Protein AF-A0A0C5VUC2-F1 (afdb_monomer_lite)

Radius of gyration: 29.86 Å; chains: 1; bounding box: 49×40×83 Å

Organism: NCBI:txid1445510

Structure (mmCIF, N/CA/C/O backbone):
data_AF-A0A0C5VUC2-F1
#
_entry.id   AF-A0A0C5VUC2-F1
#
loop_
_atom_site.group_PDB
_atom_site.id
_atom_site.type_symbol
_atom_site.label_atom_id
_atom_site.label_alt_id
_atom_site.label_comp_id
_atom_site.label_asym_id
_atom_site.label_entity_id
_atom_site.label_seq_id
_atom_site.pdbx_PDB_ins_code
_atom_site.Cartn_x
_atom_site.Cartn_y
_atom_site.Cartn_z
_atom_site.occupancy
_atom_site.B_iso_or_equiv
_atom_site.auth_seq_id
_atom_site.auth_comp_id
_atom_site.auth_asym_id
_atom_site.auth_atom_id
_atom_site.pdbx_PDB_model_num
ATOM 1 N N . MET A 1 1 ? 20.462 -7.675 -20.625 1.00 51.81 1 MET A N 1
ATOM 2 C CA . MET A 1 1 ? 21.841 -7.228 -20.310 1.00 51.81 1 MET A CA 1
ATOM 3 C C . MET A 1 1 ? 21.957 -5.773 -20.726 1.00 51.81 1 MET A C 1
ATOM 5 O O . MET A 1 1 ? 21.554 -5.472 -21.838 1.00 51.81 1 MET A O 1
ATOM 9 N N . SER A 1 2 ? 22.450 -4.881 -19.866 1.00 70.38 2 SER A N 1
ATOM 10 C CA . SER A 1 2 ? 22.642 -3.470 -20.235 1.00 70.38 2 SER A CA 1
ATOM 11 C C . SER A 1 2 ? 23.957 -3.294 -21.000 1.00 70.38 2 SER A C 1
ATOM 13 O O . SER A 1 2 ? 24.976 -3.878 -20.620 1.00 70.38 2 SER A O 1
ATOM 15 N N . LEU A 1 3 ? 23.937 -2.524 -22.091 1.00 79.12 3 LEU A N 1
ATOM 16 C CA . LEU A 1 3 ? 25.144 -2.193 -22.850 1.00 79.12 3 LEU A CA 1
ATOM 17 C C . LEU A 1 3 ? 26.053 -1.284 -22.024 1.00 79.12 3 LEU A C 1
ATOM 19 O O . LEU A 1 3 ? 25.599 -0.331 -21.388 1.00 79.12 3 LEU A O 1
ATOM 23 N N . LYS A 1 4 ? 27.368 -1.519 -22.086 1.00 88.19 4 LYS A N 1
ATOM 24 C CA . LYS A 1 4 ? 28.324 -0.595 -21.467 1.00 88.19 4 LYS A CA 1
ATOM 25 C C . LYS A 1 4 ? 28.269 0.761 -22.193 1.00 88.19 4 LYS A C 1
ATOM 27 O O . LYS A 1 4 ? 28.132 0.774 -23.419 1.00 88.19 4 LYS A O 1
ATOM 32 N N . PRO A 1 5 ? 28.491 1.896 -21.502 1.00 87.06 5 PRO A N 1
ATOM 33 C CA . PRO A 1 5 ? 28.391 3.231 -22.105 1.00 87.06 5 PRO A CA 1
ATOM 34 C C . PRO A 1 5 ? 29.224 3.415 -23.381 1.00 87.06 5 PRO A C 1
ATOM 36 O O . PRO A 1 5 ? 28.774 4.046 -24.332 1.00 87.06 5 PRO A O 1
ATOM 39 N N . LYS A 1 6 ? 30.421 2.812 -23.441 1.00 88.12 6 LYS A N 1
ATOM 40 C CA . LYS A 1 6 ? 31.279 2.842 -24.638 1.00 88.12 6 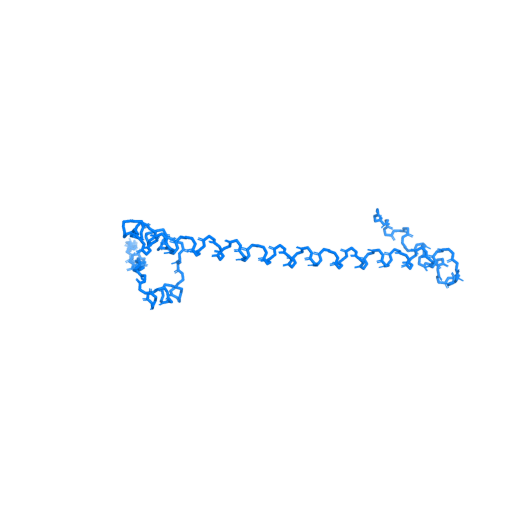LYS A CA 1
ATOM 41 C C . LYS A 1 6 ? 30.666 2.100 -25.835 1.00 88.12 6 LYS A C 1
ATOM 43 O O . LYS A 1 6 ? 30.800 2.564 -26.956 1.00 88.12 6 LYS A O 1
ATOM 48 N N . GLN A 1 7 ? 29.989 0.974 -25.608 1.00 87.25 7 GLN A N 1
ATOM 49 C CA . GLN A 1 7 ? 29.370 0.172 -26.673 1.00 87.25 7 GLN A CA 1
ATOM 50 C C . GLN A 1 7 ? 28.127 0.859 -27.241 1.00 87.25 7 GLN A C 1
ATOM 52 O O . GLN A 1 7 ? 27.912 0.838 -28.447 1.00 87.25 7 GLN A O 1
ATOM 57 N N . ARG A 1 8 ? 27.342 1.506 -26.372 1.00 87.50 8 ARG A N 1
ATOM 58 C CA . ARG A 1 8 ? 26.179 2.297 -26.781 1.00 87.50 8 ARG A CA 1
ATOM 59 C C . ARG A 1 8 ? 26.587 3.467 -27.683 1.00 87.50 8 ARG A C 1
ATOM 61 O O . ARG A 1 8 ? 26.018 3.602 -28.756 1.00 87.50 8 ARG A O 1
ATOM 68 N N . ARG A 1 9 ? 27.639 4.213 -27.315 1.00 88.88 9 ARG A N 1
ATOM 69 C CA . ARG A 1 9 ? 28.180 5.307 -28.147 1.00 88.88 9 ARG A CA 1
ATOM 70 C C . ARG A 1 9 ? 28.633 4.840 -29.530 1.00 88.88 9 ARG A C 1
ATOM 72 O O . ARG A 1 9 ? 28.296 5.471 -30.518 1.00 88.88 9 ARG A O 1
ATOM 79 N N . LEU A 1 10 ? 29.337 3.709 -29.608 1.00 88.81 10 LEU A N 1
ATOM 80 C CA . LEU A 1 10 ? 29.771 3.144 -30.892 1.00 88.81 10 LEU A CA 1
ATOM 81 C C . LEU A 1 10 ? 28.588 2.755 -31.792 1.00 88.81 10 LEU A C 1
ATOM 83 O O . LEU A 1 10 ? 28.628 2.987 -32.995 1.00 88.81 10 LEU A O 1
ATOM 87 N N . LEU A 1 11 ? 27.525 2.186 -31.215 1.00 87.44 11 LEU A N 1
ATOM 88 C CA . LEU A 1 11 ? 26.304 1.870 -31.961 1.00 87.44 11 LEU A CA 1
ATOM 89 C C . LEU A 1 11 ? 25.560 3.131 -32.411 1.00 87.44 11 LEU A C 1
ATOM 91 O O . LEU A 1 11 ? 25.000 3.139 -33.502 1.00 87.44 11 LEU A O 1
ATOM 95 N N . GLU A 1 12 ? 25.551 4.184 -31.593 1.00 88.56 12 GLU A N 1
ATOM 96 C CA . GLU A 1 12 ? 24.946 5.479 -31.928 1.00 88.56 12 GLU A CA 1
ATOM 97 C C . GLU A 1 12 ? 25.704 6.172 -33.071 1.00 88.56 12 GLU A C 1
ATOM 99 O O . GLU A 1 12 ? 25.076 6.641 -34.019 1.00 88.56 12 GLU A O 1
ATOM 104 N N . GLU A 1 13 ? 27.040 6.171 -33.037 1.00 89.19 13 GLU A N 1
ATOM 105 C CA . GLU A 1 13 ? 27.891 6.694 -34.116 1.00 89.19 13 GLU A CA 1
ATOM 106 C C . GLU A 1 13 ? 27.692 5.925 -35.433 1.00 89.19 13 GLU A C 1
ATOM 108 O O . GLU A 1 13 ? 27.571 6.530 -36.501 1.00 89.19 13 GLU A O 1
ATOM 113 N N . GLU A 1 14 ? 27.601 4.594 -35.374 1.00 86.31 14 GLU A N 1
ATOM 114 C CA . GLU A 1 14 ? 27.359 3.755 -36.553 1.00 86.31 14 GLU A CA 1
ATOM 115 C C . GLU A 1 14 ? 25.935 3.936 -37.105 1.00 86.31 14 GLU A C 1
ATOM 117 O O . GLU A 1 14 ? 25.737 4.016 -38.316 1.00 86.31 14 GLU A O 1
ATOM 122 N N . ALA A 1 15 ? 24.934 4.077 -36.232 1.00 87.88 15 ALA A N 1
ATOM 123 C CA . ALA A 1 15 ? 23.557 4.357 -36.632 1.00 87.88 15 ALA A CA 1
ATOM 124 C C . ALA A 1 15 ? 23.398 5.750 -37.263 1.00 87.88 15 ALA A C 1
ATOM 126 O O . ALA A 1 15 ? 22.584 5.917 -38.168 1.00 87.88 15 ALA A O 1
ATOM 127 N N . GLN A 1 16 ? 24.184 6.744 -36.835 1.00 87.88 16 GLN A N 1
ATOM 128 C CA . GLN A 1 16 ? 24.215 8.063 -37.480 1.00 87.88 16 GLN A CA 1
ATOM 129 C C . GLN A 1 16 ? 24.794 7.997 -38.896 1.00 87.88 16 GLN A C 1
ATOM 131 O O . GLN A 1 16 ? 24.320 8.700 -39.787 1.00 87.88 16 GLN A O 1
ATOM 136 N N . ARG A 1 17 ? 25.806 7.150 -39.114 1.00 89.06 17 ARG A N 1
ATOM 137 C CA . ARG A 1 17 ? 26.419 6.947 -40.434 1.00 89.06 17 ARG A CA 1
ATOM 138 C C . ARG A 1 17 ? 25.557 6.085 -41.356 1.00 89.06 17 ARG A C 1
ATOM 140 O O . ARG A 1 17 ? 25.544 6.324 -42.560 1.00 89.06 17 ARG A O 1
ATOM 147 N N . ASN A 1 18 ? 24.833 5.111 -40.806 1.00 89.44 18 ASN A N 1
ATOM 148 C CA . ASN A 1 18 ? 23.943 4.223 -41.548 1.00 89.44 18 ASN A CA 1
ATOM 149 C C . ASN A 1 18 ? 22.591 4.035 -40.822 1.00 89.44 18 ASN A C 1
ATOM 151 O O . ASN A 1 18 ? 22.400 3.053 -40.093 1.00 89.44 18 ASN A O 1
ATOM 155 N N . PRO A 1 19 ? 21.619 4.940 -41.043 1.00 80.81 19 PRO A N 1
ATOM 156 C CA . PRO A 1 19 ? 20.359 4.971 -40.293 1.00 80.81 19 PRO A CA 1
ATOM 157 C C . PRO A 1 19 ? 19.409 3.797 -40.576 1.00 80.81 19 PRO A C 1
ATOM 159 O O . PRO A 1 19 ? 18.481 3.568 -39.804 1.00 80.81 19 PRO A O 1
ATOM 162 N N . GLY A 1 20 ? 19.629 3.036 -41.653 1.00 84.50 20 GLY A N 1
ATOM 163 C CA . GLY A 1 20 ? 18.894 1.800 -41.958 1.00 84.50 20 GLY A CA 1
ATOM 164 C C . GLY A 1 20 ? 19.652 0.522 -41.589 1.00 84.50 20 GLY A C 1
ATOM 165 O O . GLY A 1 20 ? 19.174 -0.578 -41.863 1.00 84.50 20 GLY A O 1
ATOM 166 N N . GLY A 1 21 ? 20.852 0.653 -41.020 1.00 89.31 21 GLY A N 1
ATOM 167 C CA . GLY A 1 21 ? 21.743 -0.465 -40.752 1.00 89.31 21 GLY A CA 1
ATOM 168 C C . GLY A 1 21 ? 21.389 -1.264 -39.491 1.00 89.31 21 GLY A C 1
ATOM 169 O O . GLY A 1 21 ? 20.549 -0.858 -38.681 1.00 89.31 21 GLY A O 1
ATOM 170 N N . PRO A 1 22 ? 22.091 -2.389 -39.259 1.00 89.31 22 PRO A N 1
ATOM 171 C CA . PRO A 1 22 ? 21.886 -3.232 -38.081 1.00 89.31 22 PRO A CA 1
ATOM 172 C C . PRO A 1 22 ? 22.036 -2.478 -36.752 1.00 89.31 22 PRO A C 1
ATOM 174 O O . PRO A 1 22 ? 21.295 -2.751 -35.812 1.00 89.31 22 PRO A O 1
ATOM 177 N N . ALA A 1 23 ? 22.943 -1.496 -36.675 1.00 87.88 23 ALA A N 1
ATOM 178 C CA . ALA A 1 23 ? 23.155 -0.686 -35.474 1.00 87.88 23 ALA A CA 1
ATOM 179 C C . ALA A 1 23 ? 21.909 0.132 -35.086 1.00 87.88 23 ALA A C 1
ATOM 181 O O . ALA A 1 23 ? 21.499 0.116 -33.924 1.00 87.88 23 ALA A O 1
ATOM 182 N N . ALA A 1 24 ? 21.252 0.771 -36.060 1.00 88.38 24 ALA A N 1
ATOM 183 C CA . ALA A 1 24 ? 20.016 1.519 -35.834 1.00 88.38 24 ALA A CA 1
ATOM 184 C C . ALA A 1 24 ? 18.872 0.596 -35.377 1.00 88.38 24 ALA A C 1
ATOM 186 O O . ALA A 1 24 ? 18.122 0.931 -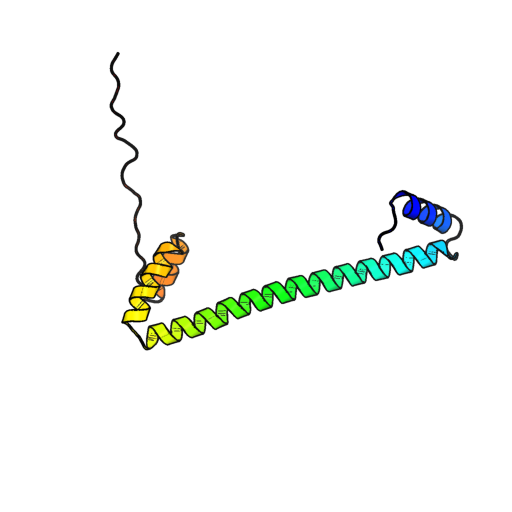34.457 1.00 88.38 24 ALA A O 1
ATOM 187 N N . GLN A 1 25 ? 18.778 -0.605 -35.958 1.00 89.44 25 GLN A N 1
ATOM 188 C CA . GLN A 1 25 ? 17.776 -1.593 -35.560 1.00 89.44 25 GLN A CA 1
ATOM 189 C C . GLN A 1 25 ? 18.018 -2.136 -34.141 1.00 89.44 25 GLN A C 1
ATOM 191 O O . GLN A 1 25 ? 17.064 -2.296 -33.379 1.00 89.44 25 GLN A O 1
ATOM 196 N N . ILE A 1 26 ? 19.278 -2.375 -33.758 1.00 89.94 26 ILE A N 1
ATOM 197 C CA . ILE A 1 26 ? 19.650 -2.800 -32.400 1.00 89.94 26 ILE A CA 1
ATOM 198 C C . ILE A 1 26 ? 19.270 -1.724 -31.379 1.00 89.94 26 ILE A C 1
ATOM 200 O O . ILE A 1 26 ? 18.641 -2.046 -30.372 1.00 89.94 26 ILE A O 1
ATOM 204 N N . LEU A 1 27 ? 19.587 -0.452 -31.645 1.00 88.31 27 LEU A N 1
ATOM 205 C CA . LEU A 1 27 ? 19.216 0.657 -30.759 1.00 88.31 27 LEU A CA 1
ATOM 206 C C . LEU A 1 27 ? 17.699 0.805 -30.628 1.00 88.31 27 LEU A C 1
ATOM 208 O O . LEU A 1 27 ? 17.198 1.014 -29.525 1.00 88.31 27 LEU A O 1
ATOM 212 N N . LYS A 1 28 ? 16.957 0.644 -31.729 1.00 90.00 28 LYS A N 1
ATOM 213 C CA . LYS A 1 28 ? 15.491 0.677 -31.717 1.00 90.00 28 LYS A CA 1
ATOM 214 C C . LYS A 1 28 ? 14.901 -0.446 -30.864 1.00 90.00 28 LYS A C 1
ATOM 216 O O . LYS A 1 28 ? 14.024 -0.183 -30.045 1.00 90.00 28 LYS A O 1
ATOM 221 N N . ASN A 1 29 ? 15.381 -1.677 -31.034 1.00 91.44 29 ASN A N 1
ATOM 222 C CA . ASN A 1 29 ? 14.917 -2.822 -30.248 1.00 91.44 29 ASN A CA 1
ATOM 223 C C . ASN A 1 29 ? 15.241 -2.637 -28.760 1.00 91.44 29 ASN A C 1
ATOM 225 O O . ASN A 1 29 ? 14.379 -2.851 -27.914 1.00 91.44 29 ASN A O 1
ATOM 229 N N . LEU A 1 30 ? 16.451 -2.164 -28.449 1.00 89.81 30 LEU A N 1
ATOM 230 C CA . LEU A 1 30 ? 16.882 -1.904 -27.079 1.00 89.81 30 LEU A CA 1
ATOM 231 C C . LEU A 1 30 ? 16.043 -0.803 -26.421 1.00 89.81 30 LEU A C 1
ATOM 233 O O . LEU A 1 30 ? 15.587 -0.986 -25.299 1.00 89.81 30 LEU A O 1
ATOM 237 N N . ALA A 1 31 ? 15.748 0.286 -27.133 1.00 89.94 31 ALA A N 1
ATOM 238 C CA . ALA A 1 31 ? 14.853 1.332 -26.641 1.00 89.94 31 ALA A CA 1
ATOM 239 C C . ALA A 1 31 ? 13.425 0.809 -26.393 1.00 89.94 31 ALA A C 1
ATOM 241 O O . ALA A 1 31 ? 12.791 1.176 -25.405 1.00 89.94 31 ALA A O 1
ATOM 242 N N . GLN A 1 32 ? 12.915 -0.075 -27.259 1.00 92.75 32 GLN A N 1
ATOM 243 C CA . GLN A 1 32 ? 11.608 -0.712 -27.062 1.00 92.75 32 GLN A CA 1
ATOM 244 C C . GLN A 1 32 ? 11.592 -1.651 -25.850 1.00 92.75 32 GLN A C 1
ATOM 246 O O . GLN A 1 32 ? 10.607 -1.678 -25.114 1.00 92.75 32 GLN A O 1
ATOM 251 N N . GLU A 1 33 ? 12.652 -2.427 -25.635 1.00 92.69 33 GLU A N 1
ATOM 252 C CA . GLU A 1 33 ? 12.786 -3.296 -24.462 1.00 92.69 33 GLU A CA 1
ATOM 253 C C . GLU A 1 33 ? 12.937 -2.490 -23.168 1.00 92.69 33 GLU A C 1
ATOM 255 O O . GLU A 1 33 ? 12.272 -2.806 -22.183 1.00 92.69 33 GLU A O 1
ATOM 260 N N . GLU A 1 34 ? 13.742 -1.422 -23.178 1.00 91.75 34 GLU A N 1
ATOM 261 C CA . GLU A 1 34 ? 13.888 -0.494 -22.051 1.00 91.75 34 GLU A CA 1
ATOM 262 C C . GLU A 1 34 ? 12.537 0.143 -21.692 1.00 91.75 34 GLU A C 1
ATOM 264 O O . GLU A 1 34 ? 12.143 0.125 -20.526 1.00 91.75 34 GLU A O 1
ATOM 269 N N . ALA A 1 35 ? 11.779 0.623 -22.685 1.00 93.38 35 ALA A N 1
ATOM 270 C CA . ALA A 1 35 ? 10.448 1.188 -22.465 1.00 93.38 35 ALA A CA 1
ATOM 271 C C . ALA A 1 35 ? 9.475 0.163 -21.856 1.00 93.38 35 ALA A C 1
ATOM 273 O O . ALA A 1 35 ? 8.823 0.450 -20.853 1.00 93.38 35 ALA A O 1
ATOM 274 N N . LYS A 1 36 ? 9.433 -1.064 -22.397 1.00 94.81 36 LYS A N 1
ATOM 275 C CA . LYS A 1 36 ? 8.609 -2.153 -21.844 1.00 94.81 36 LYS A CA 1
ATOM 276 C C . LYS A 1 36 ? 9.004 -2.498 -20.409 1.00 94.81 36 LYS A C 1
ATOM 278 O O . LYS A 1 36 ? 8.130 -2.723 -19.576 1.00 94.81 36 LYS A O 1
ATOM 283 N N . ALA A 1 37 ? 10.301 -2.549 -20.111 1.00 93.75 37 ALA A N 1
ATOM 284 C CA . ALA A 1 37 ? 10.787 -2.838 -18.768 1.00 93.75 37 ALA A CA 1
ATOM 285 C C . ALA A 1 37 ? 10.368 -1.747 -17.772 1.00 93.75 37 ALA A C 1
ATOM 287 O O . ALA A 1 37 ? 9.895 -2.071 -16.683 1.00 93.75 37 ALA A O 1
ATOM 288 N N . ILE A 1 38 ? 10.477 -0.471 -18.157 1.00 95.00 38 ILE A N 1
ATOM 289 C CA . ILE A 1 38 ? 10.028 0.667 -17.341 1.00 95.00 38 ILE A CA 1
ATOM 290 C C . ILE A 1 38 ? 8.522 0.581 -17.077 1.00 95.00 38 ILE A C 1
ATOM 292 O O . ILE A 1 38 ? 8.094 0.720 -15.929 1.00 95.00 38 ILE A O 1
ATOM 296 N N . ASP A 1 39 ? 7.719 0.299 -18.103 1.00 95.69 39 ASP A N 1
ATOM 297 C CA . ASP A 1 39 ? 6.270 0.165 -17.953 1.00 95.69 39 ASP A CA 1
ATOM 298 C C . ASP A 1 39 ? 5.881 -0.999 -17.038 1.00 95.69 39 ASP A C 1
ATOM 300 O O . ASP A 1 39 ? 5.033 -0.831 -16.158 1.00 95.69 39 ASP A O 1
ATOM 304 N N . LEU A 1 40 ? 6.528 -2.160 -17.180 1.00 95.69 40 LEU A N 1
ATOM 305 C CA . LEU A 1 40 ? 6.302 -3.309 -16.300 1.00 95.69 40 LEU A CA 1
ATOM 306 C C . LEU A 1 40 ? 6.689 -2.997 -14.851 1.00 95.69 40 LEU A C 1
ATOM 308 O O . LEU A 1 40 ? 5.941 -3.329 -13.932 1.00 95.69 40 LEU A O 1
ATOM 312 N N . MET A 1 41 ? 7.819 -2.319 -14.631 1.00 94.69 41 MET A N 1
ATOM 313 C CA . MET A 1 41 ? 8.228 -1.886 -13.292 1.00 94.69 41 MET A CA 1
ATOM 314 C C . MET A 1 41 ? 7.230 -0.894 -12.686 1.00 94.69 41 MET A C 1
ATOM 316 O O . MET A 1 41 ? 6.893 -1.006 -11.505 1.00 94.69 41 MET A O 1
ATOM 320 N N . ARG A 1 42 ? 6.710 0.044 -13.487 1.00 95.75 42 ARG A N 1
ATOM 321 C CA . ARG A 1 42 ? 5.676 0.990 -13.048 1.00 95.75 42 ARG A CA 1
ATOM 322 C C . ARG A 1 42 ? 4.395 0.260 -12.651 1.00 95.75 42 ARG A C 1
ATOM 324 O O . ARG A 1 42 ? 3.893 0.487 -11.552 1.00 95.75 42 ARG A O 1
ATOM 331 N N . GLN A 1 43 ? 3.903 -0.644 -13.499 1.00 95.88 43 GLN A N 1
ATOM 332 C CA . GLN A 1 43 ? 2.708 -1.444 -13.215 1.00 95.88 43 GLN A CA 1
ATOM 333 C C . GLN A 1 43 ? 2.883 -2.296 -11.955 1.00 95.88 43 GLN A C 1
ATOM 335 O O . GLN A 1 43 ? 1.999 -2.309 -11.100 1.00 95.88 43 GLN A O 1
ATOM 340 N N . ALA A 1 44 ? 4.036 -2.950 -11.792 1.00 95.44 44 ALA A N 1
ATOM 341 C CA . ALA A 1 44 ? 4.341 -3.737 -10.601 1.00 95.44 44 ALA A CA 1
ATOM 342 C C . ALA A 1 44 ? 4.376 -2.869 -9.331 1.00 95.44 44 ALA A C 1
ATOM 344 O O . ALA A 1 44 ? 3.816 -3.255 -8.306 1.00 95.44 44 ALA A O 1
ATOM 345 N N . SER A 1 45 ? 4.974 -1.673 -9.393 1.00 95.19 45 SER A N 1
ATOM 346 C CA . SER A 1 45 ? 4.998 -0.732 -8.265 1.00 95.19 45 SER A CA 1
ATOM 347 C C . SER A 1 45 ? 3.597 -0.233 -7.896 1.00 95.19 45 SER A C 1
ATOM 349 O O . SER A 1 45 ? 3.244 -0.171 -6.717 1.00 95.19 45 SER A O 1
ATOM 351 N N . GLU A 1 46 ? 2.773 0.103 -8.889 1.00 96.31 46 GLU A N 1
ATOM 352 C CA . GLU A 1 46 ? 1.381 0.510 -8.676 1.00 96.31 46 GLU A CA 1
ATOM 353 C C . GLU A 1 46 ? 0.546 -0.622 -8.080 1.00 96.31 46 GLU A C 1
ATOM 355 O O . GLU A 1 46 ? -0.222 -0.390 -7.143 1.00 96.31 46 GLU A O 1
ATOM 360 N N . GLN A 1 47 ? 0.724 -1.846 -8.576 1.00 95.44 47 GLN A N 1
ATOM 361 C CA . GLN A 1 47 ? 0.035 -3.015 -8.048 1.00 95.44 47 GLN A CA 1
ATOM 362 C C . GLN A 1 47 ? 0.450 -3.296 -6.600 1.00 95.44 47 GLN A C 1
ATOM 364 O O . GLN A 1 47 ? -0.418 -3.442 -5.746 1.00 95.44 47 GLN A O 1
ATOM 369 N N . ALA A 1 48 ? 1.745 -3.234 -6.281 1.00 96.31 48 ALA A N 1
ATOM 370 C CA . ALA A 1 48 ? 2.234 -3.408 -4.914 1.00 96.31 48 ALA A CA 1
ATOM 371 C C . ALA A 1 48 ? 1.649 -2.366 -3.940 1.00 96.31 48 ALA A C 1
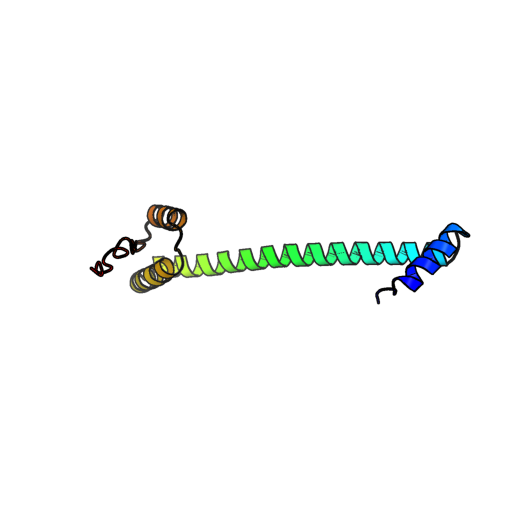ATOM 373 O O . ALA A 1 48 ? 1.277 -2.698 -2.813 1.00 96.31 48 ALA A O 1
ATOM 374 N N . LYS A 1 49 ? 1.499 -1.104 -4.373 1.00 96.69 49 LYS A N 1
ATOM 375 C CA . LYS A 1 49 ? 0.838 -0.059 -3.568 1.00 96.69 49 LYS A CA 1
ATOM 376 C C . LYS A 1 49 ? -0.639 -0.383 -3.324 1.00 96.69 49 LYS A C 1
ATOM 378 O O . LYS A 1 49 ? -1.122 -0.209 -2.200 1.00 96.69 49 LYS A O 1
ATOM 383 N N . LYS A 1 50 ? -1.355 -0.860 -4.350 1.00 97.00 50 LYS A N 1
ATOM 384 C CA . LYS A 1 50 ? -2.760 -1.287 -4.237 1.00 97.00 50 LYS A CA 1
ATOM 385 C C . LYS A 1 50 ? -2.905 -2.476 -3.294 1.00 97.00 50 LYS A C 1
ATOM 387 O O . LYS A 1 50 ? -3.764 -2.436 -2.418 1.00 97.00 50 LYS A O 1
ATOM 392 N N . ASP A 1 51 ? -2.040 -3.476 -3.416 1.00 97.56 51 ASP A N 1
ATOM 393 C CA . ASP A 1 51 ? -2.071 -4.676 -2.581 1.00 97.56 51 ASP A CA 1
ATOM 394 C C . ASP A 1 51 ? -1.776 -4.343 -1.116 1.00 97.56 51 ASP A C 1
ATOM 396 O O . ASP A 1 51 ? -2.525 -4.757 -0.233 1.00 97.56 51 ASP A O 1
ATOM 400 N N . MET A 1 52 ? -0.776 -3.496 -0.846 1.00 97.56 52 MET A N 1
ATOM 401 C CA . MET A 1 52 ? -0.497 -3.007 0.509 1.00 97.56 52 MET A CA 1
ATOM 402 C C . MET A 1 52 ? -1.690 -2.231 1.089 1.00 97.56 52 MET A C 1
ATOM 404 O O . MET A 1 52 ? -2.036 -2.385 2.261 1.00 97.56 52 MET A O 1
ATOM 408 N N . THR A 1 53 ? -2.336 -1.391 0.278 1.00 97.75 53 THR A N 1
ATOM 409 C CA . THR A 1 53 ? -3.520 -0.629 0.705 1.00 97.75 53 THR A CA 1
ATOM 410 C C . THR A 1 53 ? -4.676 -1.572 1.025 1.00 97.75 53 THR A C 1
ATOM 412 O O . THR A 1 53 ? -5.299 -1.458 2.080 1.00 97.75 53 THR A O 1
ATOM 415 N N . ARG A 1 54 ? -4.913 -2.561 0.159 1.00 97.88 54 ARG A N 1
ATOM 416 C CA . ARG A 1 54 ? -5.936 -3.587 0.347 1.00 97.88 54 ARG A CA 1
ATOM 417 C C . ARG A 1 54 ? -5.679 -4.407 1.607 1.00 97.88 54 ARG A C 1
ATOM 419 O O . ARG A 1 54 ? -6.614 -4.636 2.363 1.00 97.88 54 ARG A O 1
ATOM 426 N N . GLN A 1 55 ? -4.433 -4.792 1.870 1.00 98.00 55 GLN A N 1
ATOM 427 C CA . GLN A 1 55 ? -4.055 -5.507 3.086 1.00 98.00 55 GLN A CA 1
ATOM 428 C C . GLN A 1 55 ? -4.398 -4.697 4.343 1.00 98.00 55 GLN A C 1
ATOM 430 O O . GLN A 1 55 ? -5.032 -5.232 5.250 1.00 98.00 55 GLN A O 1
ATOM 435 N N . LYS A 1 56 ? -4.041 -3.406 4.385 1.00 97.81 56 LYS A N 1
ATOM 436 C CA . LYS A 1 56 ? -4.363 -2.521 5.520 1.00 97.81 56 LYS A CA 1
ATOM 437 C C . LYS A 1 56 ? -5.870 -2.415 5.752 1.00 97.81 56 LYS A C 1
ATOM 439 O O . LYS A 1 56 ? -6.306 -2.501 6.894 1.00 97.81 56 LYS A O 1
ATOM 444 N N . ILE A 1 57 ? -6.654 -2.281 4.681 1.00 97.81 57 ILE A N 1
ATOM 445 C CA . ILE A 1 57 ? -8.120 -2.224 4.763 1.00 97.81 57 ILE A CA 1
ATOM 446 C C . ILE A 1 57 ? -8.686 -3.548 5.281 1.00 97.81 57 ILE A C 1
ATOM 448 O O . ILE A 1 57 ? -9.478 -3.534 6.213 1.00 97.81 57 ILE A O 1
ATOM 452 N N . LEU A 1 58 ? -8.275 -4.690 4.719 1.00 97.81 58 LEU A N 1
ATOM 453 C CA . LEU A 1 58 ? -8.798 -6.003 5.114 1.00 97.81 58 LEU A CA 1
ATOM 454 C C . LEU A 1 58 ? -8.489 -6.329 6.578 1.00 97.81 58 LEU A C 1
ATOM 456 O O . LEU A 1 58 ? -9.378 -6.763 7.308 1.00 97.81 58 LEU A O 1
ATOM 460 N N . ILE A 1 59 ? -7.251 -6.079 7.015 1.00 97.94 59 ILE A N 1
ATOM 461 C CA . ILE A 1 59 ? -6.864 -6.243 8.421 1.00 97.94 59 ILE A CA 1
ATOM 462 C C . ILE A 1 59 ? -7.664 -5.276 9.297 1.00 97.94 59 ILE A C 1
ATOM 464 O O . ILE A 1 59 ? -8.231 -5.700 10.299 1.00 97.94 59 ILE A O 1
ATOM 468 N N . GLY A 1 60 ? -7.759 -4.001 8.904 1.00 97.12 60 GLY A N 1
ATOM 469 C CA . GLY A 1 60 ? -8.525 -2.992 9.634 1.00 97.12 60 GLY A CA 1
ATOM 470 C C . GLY A 1 60 ? -9.987 -3.393 9.822 1.00 97.12 60 GLY A C 1
ATOM 471 O O . GLY A 1 60 ? -10.475 -3.380 10.943 1.00 97.12 60 GLY A O 1
ATOM 472 N N . VAL A 1 61 ? -10.667 -3.834 8.760 1.00 98.12 61 VAL A N 1
ATOM 473 C CA . VAL A 1 61 ? -12.063 -4.300 8.817 1.00 98.12 61 VAL A CA 1
ATOM 474 C C . VAL A 1 61 ? -12.222 -5.487 9.768 1.00 98.12 61 VAL A C 1
ATOM 476 O O . VAL A 1 61 ? -13.148 -5.497 10.576 1.00 98.12 61 VAL A O 1
ATOM 479 N N . ALA A 1 62 ? -11.321 -6.472 9.706 1.00 98.25 62 ALA A N 1
ATOM 480 C CA . ALA A 1 62 ? -11.377 -7.631 10.594 1.00 98.25 62 ALA A CA 1
ATOM 481 C C . ALA A 1 62 ? -11.212 -7.231 12.071 1.00 98.25 62 ALA A C 1
ATOM 483 O O . ALA A 1 62 ? -11.978 -7.680 12.920 1.00 98.25 62 ALA A O 1
ATOM 484 N N . VAL A 1 63 ? -10.255 -6.346 12.364 1.00 97.75 63 VAL A N 1
ATOM 485 C CA . VAL A 1 63 ? -10.006 -5.837 13.720 1.00 97.75 63 VAL A CA 1
ATOM 486 C C . VAL A 1 63 ? -11.184 -5.006 14.229 1.00 97.75 63 VAL A C 1
ATOM 488 O O . VAL A 1 63 ? -11.617 -5.206 15.359 1.00 97.75 63 VAL A O 1
ATOM 491 N N . LEU A 1 64 ? -11.742 -4.118 13.400 1.00 96.94 64 LEU A N 1
ATOM 492 C CA . LEU A 1 64 ? -12.921 -3.323 13.756 1.00 96.94 64 LEU A CA 1
ATOM 493 C C . LEU A 1 64 ? -14.119 -4.221 14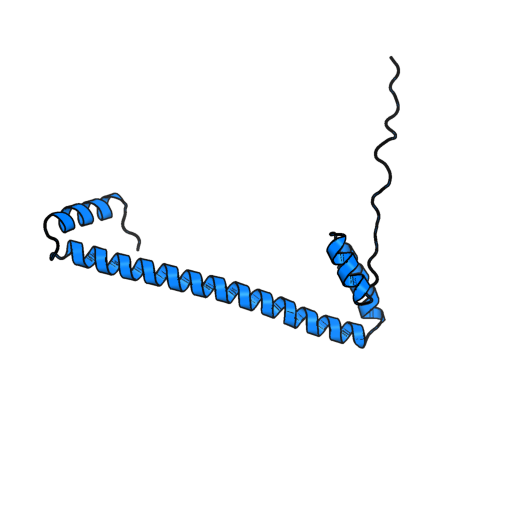.096 1.00 96.94 64 LEU A C 1
ATOM 495 O O . LEU A 1 64 ? -14.762 -4.007 15.119 1.00 96.94 64 LEU A O 1
ATOM 499 N N . SER A 1 65 ? -14.364 -5.269 13.300 1.00 97.88 65 SER A N 1
ATOM 500 C CA . SER A 1 65 ? -15.447 -6.224 13.570 1.00 97.88 65 SER A CA 1
ATOM 501 C C . SER A 1 65 ? -15.254 -6.994 14.881 1.00 97.88 65 SER A C 1
ATOM 503 O O . SER A 1 65 ? -16.239 -7.316 15.546 1.00 97.88 65 SER A O 1
ATOM 505 N N . GLU A 1 66 ? -14.012 -7.295 15.270 1.00 98.06 66 GLU A N 1
ATOM 506 C CA . GLU A 1 66 ? -13.728 -7.911 16.571 1.00 98.06 66 GLU A CA 1
ATOM 507 C C . GLU A 1 66 ? -13.967 -6.919 17.717 1.00 98.06 66 GLU A C 1
ATOM 509 O O . GLU A 1 66 ? -14.621 -7.266 18.698 1.00 98.06 66 GLU A O 1
ATOM 514 N N . CYS A 1 67 ? -13.530 -5.663 17.575 1.00 97.50 67 CYS A N 1
ATOM 515 C CA . CYS A 1 67 ? -13.773 -4.610 18.568 1.00 97.50 67 CYS A CA 1
ATOM 516 C C . CYS A 1 67 ? -15.269 -4.350 18.823 1.00 97.50 67 CYS A C 1
ATOM 518 O O . CYS A 1 67 ? -15.640 -3.993 19.938 1.00 97.50 67 CYS A O 1
ATOM 520 N N . GLU A 1 68 ? -16.131 -4.525 17.817 1.00 95.38 68 GLU A N 1
ATOM 521 C CA . GLU A 1 68 ? -17.590 -4.405 17.971 1.00 95.38 68 GLU A CA 1
ATOM 522 C C . GLU A 1 68 ? -18.195 -5.531 18.821 1.00 95.38 68 GLU A C 1
ATOM 524 O O . GLU A 1 68 ? -19.173 -5.316 19.534 1.00 95.38 68 GLU A O 1
ATOM 529 N N . LYS A 1 69 ? -17.626 -6.739 18.746 1.00 97.12 69 LYS A N 1
ATOM 530 C CA . LYS A 1 69 ? -18.146 -7.937 19.426 1.00 97.12 69 LYS A CA 1
ATOM 531 C C . LYS A 1 69 ? -17.513 -8.162 20.794 1.00 97.12 69 LYS A C 1
ATOM 533 O O . LYS A 1 69 ? -18.115 -8.810 21.647 1.00 97.12 69 LYS A O 1
ATOM 538 N N . ASN A 1 70 ? -16.297 -7.661 20.989 1.00 97.81 70 ASN A N 1
ATOM 539 C CA . ASN A 1 70 ? -15.458 -7.961 22.135 1.00 97.81 70 ASN A CA 1
ATOM 540 C C . ASN A 1 70 ? -14.925 -6.663 22.774 1.00 97.81 70 ASN A C 1
ATOM 542 O O . ASN A 1 70 ? -13.866 -6.162 22.379 1.00 97.81 70 ASN A O 1
ATOM 546 N N . PRO A 1 71 ? -15.626 -6.122 23.791 1.00 95.25 71 PRO A N 1
ATOM 547 C CA . PRO A 1 71 ? -15.234 -4.879 24.456 1.00 95.25 71 PRO A CA 1
ATOM 548 C C . PRO A 1 71 ? -13.831 -4.937 25.074 1.00 95.25 71 PRO A C 1
ATOM 550 O O . PRO A 1 71 ? -13.046 -4.007 24.926 1.00 95.25 71 PRO A O 1
ATOM 553 N N . THR A 1 72 ? -13.456 -6.066 25.684 1.00 96.56 72 THR A N 1
ATOM 554 C CA . THR A 1 72 ? -12.114 -6.239 26.262 1.00 96.56 72 THR A CA 1
ATOM 555 C C . THR A 1 72 ? -11.020 -6.204 25.194 1.00 96.56 72 THR A C 1
ATOM 557 O O . THR A 1 72 ? -9.915 -5.717 25.445 1.00 96.56 72 THR A O 1
ATOM 560 N N . PHE A 1 73 ? -11.294 -6.725 23.995 1.00 97.50 73 PHE A N 1
ATOM 561 C CA . PHE A 1 73 ? -10.371 -6.595 22.871 1.00 97.50 73 PHE A CA 1
ATOM 562 C C . PHE A 1 73 ? -10.255 -5.137 22.415 1.00 97.50 73 PHE A C 1
ATOM 564 O O . PHE A 1 73 ? -9.134 -4.661 22.229 1.00 97.50 73 PHE A O 1
ATOM 571 N N . ARG A 1 74 ? -11.381 -4.416 22.314 1.00 96.69 74 ARG A N 1
ATOM 572 C CA . ARG A 1 74 ? -11.403 -2.991 21.958 1.00 96.69 74 ARG A CA 1
ATOM 573 C C . ARG A 1 74 ? -10.538 -2.146 22.892 1.00 96.69 74 ARG A C 1
ATOM 575 O O . ARG A 1 74 ? -9.648 -1.463 22.401 1.00 96.69 74 ARG A O 1
ATOM 582 N N . GLU A 1 75 ? -10.718 -2.266 24.205 1.00 94.62 75 GLU A N 1
ATOM 583 C CA . GLU A 1 75 ? -9.936 -1.514 25.202 1.00 94.62 75 GLU A CA 1
ATOM 584 C C . GLU A 1 75 ? -8.424 -1.774 25.070 1.00 94.62 75 GLU A C 1
ATOM 586 O O . GLU A 1 75 ? -7.584 -0.874 25.153 1.00 94.62 75 GLU A O 1
ATOM 591 N N . ARG A 1 76 ? -8.036 -3.035 24.837 1.00 94.94 76 ARG A N 1
ATOM 592 C CA . ARG A 1 76 ? -6.626 -3.392 24.609 1.00 94.94 76 ARG A CA 1
ATOM 593 C C . ARG A 1 76 ? -6.105 -2.795 23.307 1.00 94.94 76 ARG A C 1
ATOM 595 O O . ARG A 1 76 ? -4.946 -2.379 23.255 1.00 94.94 76 ARG A O 1
ATOM 602 N N . PHE A 1 77 ? -6.935 -2.768 22.269 1.00 95.44 77 PHE A N 1
ATOM 603 C CA . PHE A 1 77 ? -6.580 -2.209 20.974 1.00 95.44 77 PHE A CA 1
ATOM 604 C C . PHE A 1 77 ? -6.474 -0.679 21.015 1.00 95.44 77 PHE A C 1
ATOM 606 O O . PHE A 1 77 ? -5.535 -0.139 20.442 1.00 95.44 77 PHE A O 1
ATOM 613 N N . GLU A 1 78 ? -7.321 0.018 21.773 1.00 94.50 78 GLU A N 1
ATOM 614 C CA . GLU A 1 78 ? -7.223 1.466 22.034 1.00 94.50 78 GLU A CA 1
ATOM 615 C C . GLU A 1 78 ? -5.869 1.855 22.644 1.00 94.50 78 GLU A C 1
ATOM 617 O O . GLU A 1 78 ? -5.222 2.805 22.193 1.00 94.50 78 GLU A O 1
ATOM 622 N N . LYS A 1 79 ? -5.341 1.044 23.570 1.00 92.50 79 LYS A N 1
ATOM 623 C CA . LYS A 1 79 ? -3.977 1.223 24.104 1.00 92.50 79 LYS A CA 1
ATOM 624 C C . LYS A 1 79 ? -2.885 0.991 23.061 1.00 92.50 79 LYS A C 1
ATOM 626 O O . LYS A 1 79 ? -1.793 1.546 23.169 1.00 92.50 79 LYS A O 1
ATOM 631 N N . VAL A 1 80 ? -3.108 0.113 22.083 1.00 93.44 80 VAL A N 1
ATOM 632 C CA . VAL A 1 80 ? -2.171 -0.079 20.960 1.00 93.44 80 VAL A CA 1
ATOM 633 C C . VAL A 1 80 ? -2.239 1.124 20.021 1.00 93.44 80 VAL A C 1
ATOM 635 O O . VAL A 1 80 ? -1.198 1.675 19.670 1.00 93.44 80 VAL A O 1
ATOM 638 N N . LEU A 1 81 ? -3.444 1.573 19.668 1.00 93.06 81 LEU A N 1
ATOM 639 C CA . LEU A 1 81 ? -3.666 2.748 18.830 1.00 93.06 81 LEU A CA 1
ATOM 640 C C . LEU A 1 81 ? -3.021 3.992 19.442 1.00 93.06 81 LEU A C 1
ATOM 642 O O . LEU A 1 81 ? -2.286 4.682 18.745 1.00 93.06 81 LEU A O 1
ATOM 646 N N . SER A 1 82 ? -3.208 4.231 20.740 1.00 89.81 82 SER A N 1
ATOM 647 C CA . SER A 1 82 ? -2.652 5.399 21.438 1.00 89.81 82 SER A CA 1
ATOM 648 C C . SER A 1 82 ? -1.118 5.444 21.413 1.00 89.81 82 SER A C 1
ATOM 650 O O . SER A 1 82 ? -0.538 6.522 21.313 1.00 89.81 82 SER A O 1
ATOM 652 N N . ARG A 1 83 ? -0.446 4.282 21.408 1.00 90.56 83 ARG A N 1
ATOM 653 C CA . ARG A 1 83 ? 1.022 4.178 21.293 1.00 90.56 83 ARG A CA 1
ATOM 654 C C . ARG A 1 83 ? 1.559 4.473 19.891 1.00 90.56 83 ARG A C 1
ATOM 656 O O . ARG A 1 83 ? 2.720 4.849 19.756 1.00 90.56 83 ARG A O 1
ATOM 663 N N . HIS A 1 84 ? 0.754 4.264 18.849 1.00 91.94 84 HIS A N 1
ATOM 664 C CA . HIS A 1 84 ? 1.201 4.363 17.455 1.00 91.94 84 HIS A CA 1
ATOM 665 C C . HIS A 1 84 ? 0.630 5.571 16.699 1.00 91.94 84 HIS A C 1
ATOM 667 O O . HIS A 1 84 ? 1.265 6.052 15.761 1.00 91.94 84 HIS A O 1
ATOM 673 N N . LEU A 1 85 ? -0.537 6.082 17.092 1.00 91.38 85 LEU A N 1
ATOM 674 C CA . LEU A 1 85 ? -1.146 7.289 16.536 1.00 91.38 85 LEU A CA 1
ATOM 675 C C . LEU A 1 85 ? -0.715 8.502 17.357 1.00 91.38 85 LEU A C 1
ATOM 677 O O . LEU A 1 85 ? -1.382 8.903 18.306 1.00 91.38 85 LEU A O 1
ATOM 681 N N . THR A 1 86 ? 0.423 9.085 16.991 1.00 87.69 86 THR A N 1
ATOM 682 C CA . THR A 1 86 ? 1.019 10.208 17.729 1.00 87.69 86 THR A CA 1
ATOM 683 C C . THR A 1 86 ? 0.532 11.576 17.256 1.00 87.69 86 THR A C 1
ATOM 685 O O . THR A 1 86 ? 0.537 12.524 18.034 1.00 87.69 86 THR A O 1
ATOM 688 N N . ALA A 1 87 ? 0.080 11.700 16.006 1.00 91.31 87 ALA A N 1
ATOM 689 C CA . ALA A 1 87 ? -0.362 12.977 15.459 1.00 91.31 87 ALA A CA 1
ATOM 690 C C . ALA A 1 87 ? -1.728 13.396 16.026 1.00 91.31 87 ALA A C 1
ATOM 692 O O . ALA A 1 87 ? -2.708 12.659 15.908 1.00 91.31 87 ALA A O 1
ATOM 693 N N . THR A 1 88 ? -1.816 14.622 16.554 1.00 89.31 88 THR A N 1
ATOM 694 C CA . THR A 1 88 ? -3.042 15.182 17.151 1.00 89.31 88 THR A CA 1
ATOM 695 C C . THR A 1 88 ? -4.242 15.090 16.213 1.00 89.31 88 THR A C 1
ATOM 697 O O . THR A 1 88 ? -5.295 14.606 16.611 1.00 89.31 88 THR A O 1
ATOM 700 N N . ARG A 1 89 ? -4.060 15.445 14.933 1.00 92.31 89 ARG A N 1
ATOM 701 C CA . ARG A 1 89 ? -5.125 15.372 13.919 1.00 92.31 89 ARG A CA 1
ATOM 702 C C . ARG A 1 89 ? -5.715 13.961 13.778 1.00 92.31 89 ARG A C 1
ATOM 704 O O . ARG A 1 89 ? -6.909 13.813 13.552 1.00 92.31 89 ARG A O 1
ATOM 711 N N . ASP A 1 90 ? -4.879 12.927 13.891 1.00 92.44 90 ASP A N 1
ATOM 712 C CA . ASP A 1 90 ? -5.304 11.544 13.689 1.00 92.44 90 ASP A CA 1
ATOM 713 C C . ASP A 1 90 ? -6.049 11.064 14.943 1.00 92.44 90 ASP A C 1
ATOM 715 O O . ASP A 1 90 ? -7.100 10.438 14.825 1.00 92.44 90 ASP A O 1
ATOM 719 N N . LYS A 1 91 ? -5.578 11.448 16.140 1.00 90.19 91 LYS A N 1
ATOM 720 C CA . LYS A 1 91 ? -6.300 11.222 17.402 1.00 90.19 91 LYS A CA 1
ATOM 721 C C . LYS A 1 91 ? -7.677 11.892 17.397 1.00 90.19 91 LYS A C 1
ATOM 723 O O . LYS A 1 91 ? -8.663 11.239 17.719 1.00 90.19 91 LYS A O 1
ATOM 728 N N . GLU A 1 92 ? -7.767 13.147 16.953 1.00 91.00 92 GLU A N 1
ATOM 729 C CA . GLU A 1 92 ? -9.040 13.871 16.819 1.00 91.00 92 GLU A CA 1
ATOM 730 C C . GLU A 1 92 ? -10.013 13.169 15.866 1.00 91.00 92 GLU A C 1
ATOM 732 O O . GLU A 1 92 ? -11.207 13.074 16.157 1.00 91.00 92 GLU A O 1
ATOM 737 N N . ILE A 1 93 ? -9.522 12.664 14.728 1.00 93.75 93 ILE A N 1
ATOM 738 C CA . ILE A 1 93 ? -10.336 11.871 13.799 1.00 93.75 93 ILE A CA 1
ATOM 739 C C . ILE A 1 93 ? -10.857 10.616 14.503 1.00 93.75 93 ILE A C 1
ATOM 741 O O . ILE A 1 93 ? -12.053 10.343 14.435 1.00 93.75 93 ILE A O 1
ATOM 745 N N . MET A 1 94 ? -9.993 9.879 15.204 1.00 93.44 94 MET A N 1
ATOM 746 C CA . MET A 1 94 ? -10.372 8.651 15.909 1.00 93.44 94 MET A CA 1
ATOM 747 C C . MET A 1 94 ? -11.426 8.909 16.995 1.00 93.44 94 MET A C 1
ATOM 749 O O . MET A 1 94 ? -12.420 8.183 17.060 1.00 93.44 94 MET A O 1
ATOM 753 N N . SER A 1 95 ? -11.295 9.985 17.773 1.00 91.00 95 SER A N 1
ATOM 754 C CA . SER A 1 95 ? -12.288 10.353 18.791 1.00 91.00 95 SER A CA 1
ATOM 755 C C . SER A 1 95 ? -13.670 10.654 18.205 1.00 91.00 95 SER A C 1
ATOM 757 O O . SER A 1 95 ? -14.678 10.301 18.813 1.00 91.00 95 SER A O 1
ATOM 759 N N . ARG A 1 96 ? -13.760 11.212 16.987 1.00 92.50 96 ARG A N 1
ATOM 760 C CA . ARG A 1 96 ? -15.055 11.406 16.294 1.00 92.50 96 ARG A CA 1
ATOM 761 C C . ARG A 1 96 ? -15.757 10.092 15.956 1.00 92.50 96 ARG A C 1
ATOM 763 O O . ARG A 1 96 ? -16.977 10.071 15.839 1.00 92.50 96 ARG A O 1
ATOM 770 N N . PHE A 1 97 ? -15.000 9.008 15.810 1.00 91.69 97 PHE A N 1
ATOM 771 C CA . PHE A 1 97 ? -15.524 7.657 15.608 1.00 91.69 97 PHE A CA 1
ATOM 772 C C . PHE A 1 97 ? -15.699 6.881 16.926 1.00 91.69 97 PHE A C 1
ATOM 774 O O . PHE A 1 97 ? -15.928 5.673 16.902 1.00 91.69 97 PHE A O 1
ATOM 781 N N . GLY A 1 98 ? -15.610 7.563 18.074 1.00 91.94 98 GLY A N 1
ATOM 782 C CA . GLY A 1 98 ? -15.840 6.981 19.396 1.00 91.94 98 GLY A CA 1
ATOM 783 C C . GLY A 1 98 ? -14.664 6.179 19.951 1.00 91.94 98 GLY A C 1
ATOM 784 O O . GLY A 1 98 ? -14.879 5.335 20.814 1.00 91.94 98 GLY A O 1
ATOM 785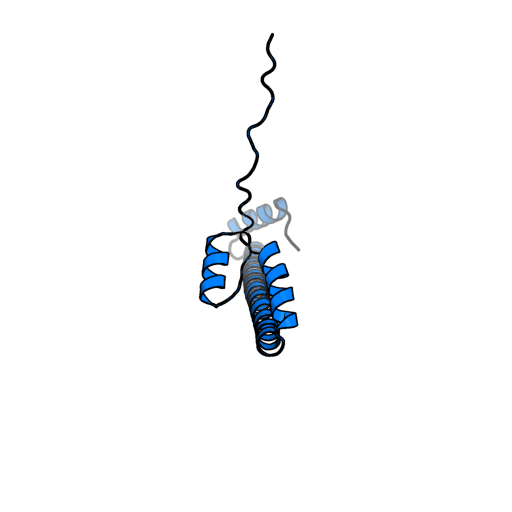 N N . TRP A 1 99 ? -13.445 6.386 19.447 1.00 93.50 99 TRP A N 1
ATOM 786 C CA . TRP A 1 99 ? -12.240 5.772 20.010 1.00 93.50 99 TRP A CA 1
ATOM 787 C C . TRP A 1 99 ? -11.648 6.650 21.109 1.00 93.50 99 TRP A C 1
ATOM 789 O O . TRP A 1 99 ? -11.400 7.843 20.896 1.00 93.50 99 TRP A O 1
ATOM 799 N N . GLU A 1 100 ? -11.384 6.049 22.264 1.00 89.31 100 GLU A N 1
ATOM 800 C CA . GLU A 1 100 ? -10.693 6.719 23.362 1.00 89.31 100 GLU A CA 1
ATOM 801 C C . GLU A 1 100 ? -9.182 6.678 23.110 1.00 89.31 100 GLU A C 1
ATOM 803 O O . GLU A 1 100 ? -8.566 5.615 23.033 1.00 89.31 100 GLU A O 1
ATOM 808 N N . MET A 1 101 ? -8.588 7.857 22.916 1.00 85.69 101 MET A N 1
ATOM 809 C CA . MET A 1 101 ? -7.164 8.013 22.633 1.00 85.69 101 MET A CA 1
ATOM 810 C C . MET A 1 101 ? -6.521 8.756 23.797 1.00 85.69 101 MET A C 1
ATOM 812 O O . MET A 1 101 ? -6.895 9.894 24.087 1.00 85.69 101 MET A O 1
ATOM 816 N N . GLU A 1 102 ? -5.541 8.141 24.453 1.00 72.19 102 GLU A N 1
ATOM 817 C CA . GLU A 1 102 ? -4.803 8.818 25.515 1.00 72.19 102 GLU A CA 1
ATOM 818 C C . GLU A 1 102 ? -3.934 9.928 24.897 1.00 72.19 102 GLU A C 1
ATOM 820 O O . GLU A 1 102 ? -3.046 9.713 24.058 1.00 72.19 102 GLU A O 1
ATOM 825 N N . ASN A 1 103 ? -4.213 11.165 25.300 1.00 58.78 103 ASN A N 1
ATOM 826 C CA . ASN A 1 103 ? -3.282 12.266 25.144 1.00 58.78 103 ASN A CA 1
ATOM 827 C C . ASN A 1 103 ? -2.375 12.243 26.367 1.00 58.78 103 ASN A C 1
ATOM 829 O O . ASN A 1 103 ? -2.641 12.932 27.347 1.00 58.78 103 ASN A O 1
ATOM 833 N N . GLU A 1 104 ? -1.291 11.471 26.321 1.00 52.97 104 GLU A N 1
ATOM 834 C CA . GLU A 1 104 ? -0.124 11.870 27.103 1.00 52.97 104 GLU A CA 1
ATOM 835 C C . GLU A 1 104 ? 0.345 13.206 26.516 1.00 52.97 104 GLU A C 1
ATOM 837 O O . GLU A 1 104 ? 1.148 13.257 25.586 1.00 52.97 104 GLU A O 1
ATOM 842 N N . ASN A 1 105 ? -0.232 14.304 27.011 1.00 46.97 105 ASN A N 1
ATOM 843 C CA . ASN A 1 105 ? 0.363 15.619 26.890 1.00 46.97 105 ASN A CA 1
ATOM 844 C C . ASN A 1 105 ? 1.719 15.506 27.579 1.00 46.97 105 ASN A C 1
ATOM 846 O O . ASN A 1 105 ? 1.817 15.597 28.800 1.00 46.97 105 ASN A O 1
ATOM 850 N N . THR A 1 106 ? 2.777 15.301 26.802 1.00 45.19 106 THR A N 1
ATOM 851 C CA . THR A 1 106 ? 4.154 15.476 27.267 1.00 45.19 106 THR A CA 1
ATOM 852 C C . THR A 1 106 ? 4.456 16.974 27.409 1.00 45.19 106 THR A C 1
ATOM 854 O O . THR A 1 106 ? 5.477 17.469 26.956 1.00 45.19 106 THR A O 1
ATOM 857 N N . GLU A 1 107 ? 3.546 17.727 28.024 1.00 43.19 107 GLU A N 1
ATOM 858 C CA . GLU A 1 107 ? 3.823 19.038 28.590 1.00 43.19 107 GLU A CA 1
ATOM 859 C C . GLU A 1 107 ? 4.112 18.806 30.065 1.00 43.19 107 GLU A C 1
ATOM 861 O O . GLU A 1 107 ? 3.234 18.972 30.898 1.00 43.19 107 GLU A O 1
ATOM 866 N N . ASN A 1 108 ? 5.313 18.325 30.388 1.00 45.12 108 ASN A N 1
ATOM 867 C CA . ASN A 1 108 ? 5.911 18.552 31.697 1.00 45.12 108 ASN A CA 1
ATOM 868 C C . ASN A 1 108 ? 7.413 18.253 31.665 1.00 45.12 108 ASN A C 1
ATOM 870 O O . ASN A 1 108 ? 7.840 17.119 31.458 1.00 45.12 108 ASN A O 1
ATOM 874 N N . ASN A 1 109 ? 8.165 19.300 32.011 1.00 46.66 109 ASN A N 1
ATOM 875 C CA . ASN A 1 109 ? 9.516 19.290 32.567 1.00 46.66 109 ASN A CA 1
ATOM 876 C C . ASN A 1 109 ? 10.709 19.421 31.599 1.00 46.66 109 ASN A C 1
ATOM 878 O O . ASN A 1 109 ? 11.610 18.586 31.565 1.00 46.66 109 ASN A O 1
ATOM 882 N N . ILE A 1 110 ? 10.761 20.546 30.881 1.00 48.28 110 ILE A N 1
ATOM 883 C CA . ILE A 1 110 ? 12.028 21.189 30.504 1.00 48.28 110 ILE A CA 1
ATOM 884 C C . ILE A 1 110 ? 11.982 22.598 31.101 1.00 48.28 110 ILE A C 1
ATOM 886 O O . ILE A 1 110 ? 11.535 23.516 30.435 1.00 48.28 110 ILE A O 1
ATOM 890 N N . ASP A 1 111 ? 12.278 22.727 32.395 1.00 47.94 111 ASP A N 1
ATOM 891 C CA . ASP A 1 111 ? 12.952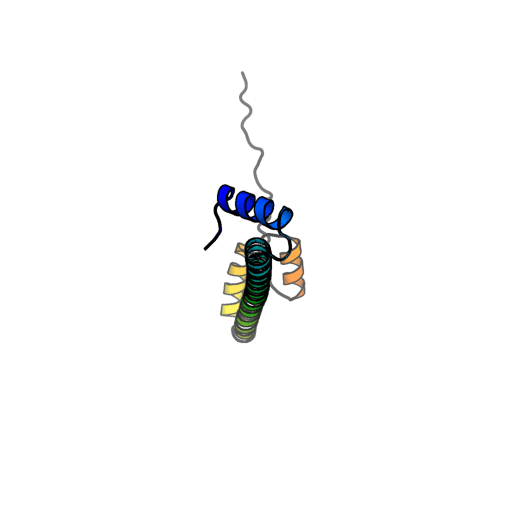 23.898 32.985 1.00 47.94 111 ASP A CA 1
ATOM 892 C C . ASP A 1 111 ? 12.992 23.753 34.508 1.00 47.94 111 ASP A C 1
ATOM 894 O O . ASP A 1 111 ? 12.200 24.298 35.273 1.00 47.94 111 ASP A O 1
ATOM 898 N N . SER A 1 112 ? 13.956 22.968 34.970 1.00 50.97 112 SER A N 1
ATOM 899 C CA . SER A 1 112 ? 14.518 23.090 36.314 1.00 50.97 112 SER A CA 1
ATOM 900 C C . SER A 1 112 ? 15.982 22.673 36.236 1.00 50.97 112 SER A C 1
ATOM 902 O O . SER A 1 112 ? 16.406 21.680 36.821 1.00 50.97 112 SER A O 1
ATOM 904 N N . ALA A 1 113 ? 16.757 23.413 35.440 1.00 47.81 113 ALA A N 1
ATOM 905 C CA . ALA A 1 113 ? 18.206 23.418 35.577 1.00 47.81 113 ALA A CA 1
ATOM 906 C C . ALA A 1 113 ? 18.558 24.297 36.793 1.00 47.81 113 ALA A C 1
ATOM 908 O O . ALA A 1 113 ? 18.071 25.428 36.875 1.00 47.81 113 ALA A O 1
ATOM 909 N N . PRO A 1 114 ? 19.358 23.816 37.760 1.00 48.84 114 PRO A N 1
ATOM 910 C CA . PRO A 1 114 ? 19.788 24.650 38.871 1.00 48.84 114 PRO A CA 1
ATOM 911 C C . PRO A 1 114 ? 20.737 25.725 38.336 1.00 48.84 114 PRO A C 1
ATOM 913 O O . PRO A 1 114 ? 21.710 25.420 37.648 1.00 48.84 114 PRO A O 1
ATOM 916 N N . ALA A 1 115 ? 20.448 26.986 38.652 1.00 47.16 115 ALA A N 1
ATOM 917 C CA . ALA A 1 115 ? 21.360 28.092 38.407 1.00 47.16 115 ALA A CA 1
ATOM 918 C C . ALA A 1 115 ? 22.654 27.857 39.203 1.00 47.16 115 ALA A C 1
ATOM 920 O O . ALA A 1 115 ? 22.666 27.940 40.431 1.00 47.16 115 ALA A O 1
ATOM 921 N N . THR A 1 116 ? 23.743 27.538 38.507 1.00 48.75 116 THR A N 1
ATOM 922 C CA . THR A 1 116 ? 25.098 27.629 39.051 1.00 48.75 116 THR A CA 1
ATOM 923 C C . THR A 1 116 ? 25.431 29.103 39.248 1.00 48.75 116 THR A C 1
ATOM 925 O O . THR A 1 116 ? 25.535 29.846 38.274 1.00 48.75 116 THR A O 1
ATOM 928 N N . ALA A 1 117 ? 25.551 29.519 40.507 1.00 47.53 117 ALA A N 1
ATOM 929 C CA . ALA A 1 117 ? 26.150 30.789 40.885 1.00 47.53 117 ALA A CA 1
ATOM 930 C C . ALA A 1 117 ? 27.672 30.601 40.995 1.00 47.53 117 ALA A C 1
ATOM 932 O O . ALA A 1 117 ? 28.124 29.775 41.789 1.00 47.53 117 ALA A O 1
ATOM 933 N N . GLU A 1 118 ? 28.424 31.368 40.208 1.00 44.19 118 GLU A N 1
ATOM 934 C CA . GLU A 1 118 ? 29.818 31.755 40.473 1.00 44.19 118 GLU A CA 1
ATOM 935 C C . GLU A 1 118 ? 29.879 33.278 40.610 1.00 44.19 118 GLU A C 1
ATOM 937 O O . GLU A 1 118 ? 29.155 33.964 39.846 1.00 44.19 118 GLU A O 1
#

Foldseek 3Di:
DDDDPVRLVVLVVVCVVPVPDPSVVVVVVVVVVVVVVVVVVVVVVVVVVVVVVVVCVVVVVVLVVCCVVPVVSLVVVLVVCLVPVPDPVVCVVVVVVVRDHDPPPPPDDDDDDPDDDD

pLDDT: mean 85.9, std 16.15, range [43.19, 98.25]

Secondary structure (DSSP, 8-state):
-PPPHHHHHHHHHHHHH-TTSHHHHHHHHHHHHHHHHHHHHHHHHHHHHHHHHHHHHHHHHHHHHHHHH-HHHHHHHHHHHHHH---HHHHHHHHHTT-----------S--------

Sequence (118 aa):
MSLKPKQRRLLEEEAQRNPGGPAAQILKNLAQEEAKAIDLMRQASEQAKKDMTRQKILIGVAVLSECEKNPTFRERFEKVLSRHLTATRDKEIMSRFGWEMENENTENNIDSAPATAE